Protein AF-A0A7J7R9I1-F1 (afdb_monomer)

Mean predicted aligned error: 12.38 Å

Solvent-accessible surface area (backbone atoms only — not comparable to full-atom values): 6761 Å² total; per-residue (Å²): 138,64,69,67,52,52,41,46,74,76,48,73,42,90,84,49,84,60,88,91,64,67,78,83,66,67,91,57,71,94,40,92,81,75,76,79,85,73,67,74,36,52,74,64,37,46,57,77,61,65,56,56,79,91,58,73,46,68,84,32,67,34,34,74,62,48,50,54,50,61,70,42,44,84,75,38,60,73,69,55,36,51,34,48,76,68,63,68,55,72,72,78,74,93,76,89,89,88,86,88,129

Sequence (101 aa):
MGEHLARHYLGDSSGEPDPLRMPTFPPDYGFPGRKEREMVATQQQMNDAQLVLQQRDYCSLPYPAAQMQAQQLPQLPGLQARAARLGLLRAPRLREANEGV

InterPro domains:
  IPR008698 NADH dehydrogenase [ubiquinone] 1 beta subcomplex subunit 7, NDUB7 [PTHR20900] (1-59)

Secondary structure (DSSP, 8-state):
--HHHHHHHHS-GGGSPPTTS---S-TTTT-TTPPPPP--S-HHHHHHTT--GGG-STTPPPHHHHHHHHHHTTTS-HHHHHHHHTT-S-------SS---

Nearest PDB structures (foldseek):
  6zka-assembly1_s  TM=8.119E-01  e=1.004E-06  Ovis aries
  8q48-assembly1_o  TM=8.078E-01  e=7.226E-07  Bos taurus
  7zdh-assembly1_s  TM=7.978E-01  e=1.306E-06  Ovis aries
  8q45-assembly1_o  TM=7.552E-01  e=1.004E-06  Bos taurus
  7r4g-assembly1_o  TM=7.204E-01  e=1.145E-06  Bos taurus

Organism: Myotis myotis (NCBI:txid51298)

Radius of gyration: 20.57 Å; Cα contacts (8 Å, |Δi|>4): 49; chains: 1; bounding box: 51×31×53 Å

pLDDT: mean 75.28, std 17.43, range [36.88, 93.69]

Structure (mmCIF, N/CA/C/O backbone):
data_AF-A0A7J7R9I1-F1
#
_entry.id   AF-A0A7J7R9I1-F1
#
loop_
_atom_site.group_PDB
_atom_site.id
_atom_site.type_symbol
_atom_site.label_atom_id
_atom_site.label_alt_id
_atom_site.label_comp_id
_atom_site.label_asym_id
_atom_site.label_entity_id
_atom_site.label_seq_id
_atom_site.pdbx_PDB_ins_code
_atom_site.Cartn_x
_atom_site.Cartn_y
_atom_site.Cartn_z
_atom_site.occupancy
_atom_site.B_iso_or_equiv
_atom_site.auth_seq_id
_atom_site.auth_comp_id
_atom_site.auth_asym_id
_atom_site.auth_atom_id
_atom_site.pdbx_PDB_model_num
ATOM 1 N N . MET A 1 1 ? 19.599 -5.650 -1.658 1.00 62.34 1 MET A N 1
ATOM 2 C CA . MET A 1 1 ? 18.356 -5.007 -2.139 1.00 62.34 1 MET A CA 1
ATOM 3 C C . MET A 1 1 ? 18.753 -4.011 -3.220 1.00 62.34 1 MET A C 1
ATOM 5 O O . MET A 1 1 ? 19.682 -3.264 -2.958 1.00 62.34 1 MET A O 1
ATOM 9 N N . GLY A 1 2 ? 18.156 -4.037 -4.417 1.00 87.56 2 GLY A N 1
ATOM 10 C CA . GLY A 1 2 ? 18.476 -3.075 -5.492 1.00 87.56 2 GLY A CA 1
ATOM 11 C C . GLY A 1 2 ? 19.030 -3.660 -6.796 1.00 87.56 2 GLY A C 1
ATOM 12 O O . GLY A 1 2 ? 19.085 -2.944 -7.783 1.00 87.56 2 GLY A O 1
ATOM 13 N N . GLU A 1 3 ? 19.353 -4.952 -6.858 1.00 89.56 3 GLU A N 1
ATOM 14 C CA . GLU A 1 3 ? 19.928 -5.595 -8.057 1.00 89.56 3 GLU A CA 1
ATOM 15 C C . GLU A 1 3 ? 19.025 -5.491 -9.309 1.00 89.56 3 GLU A C 1
ATOM 17 O O . GLU A 1 3 ? 19.533 -5.235 -10.396 1.00 89.56 3 GLU A O 1
ATOM 22 N N . HIS A 1 4 ? 17.696 -5.501 -9.147 1.00 89.44 4 HIS A N 1
ATOM 23 C CA . HIS A 1 4 ? 16.735 -5.209 -10.228 1.00 89.44 4 HIS A CA 1
ATOM 24 C C . HIS A 1 4 ? 16.948 -3.853 -10.931 1.00 89.44 4 HIS A C 1
ATOM 26 O O . HIS A 1 4 ? 16.601 -3.713 -12.096 1.00 89.4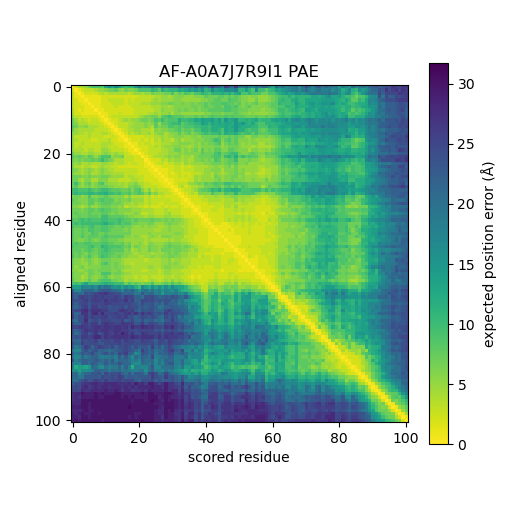4 4 HIS A O 1
ATOM 32 N N . LEU A 1 5 ? 17.562 -2.859 -10.269 1.00 90.56 5 LEU A N 1
ATOM 33 C CA . LEU A 1 5 ? 17.847 -1.563 -10.889 1.00 90.56 5 LEU A CA 1
ATOM 34 C C . LEU A 1 5 ? 18.958 -1.702 -11.928 1.00 90.56 5 LEU A C 1
ATOM 36 O O . LEU A 1 5 ? 18.873 -1.110 -12.996 1.00 90.56 5 LEU A O 1
ATOM 40 N N . ALA A 1 6 ? 19.985 -2.508 -11.642 1.00 90.06 6 ALA A N 1
ATOM 41 C CA . ALA A 1 6 ? 21.034 -2.787 -12.615 1.00 90.06 6 ALA A CA 1
ATOM 42 C C . ALA A 1 6 ? 20.456 -3.519 -13.835 1.00 90.06 6 ALA A C 1
ATOM 44 O O . ALA A 1 6 ? 20.793 -3.169 -14.959 1.00 90.06 6 ALA A O 1
ATOM 45 N N . ARG A 1 7 ? 19.525 -4.460 -13.633 1.00 87.94 7 ARG A N 1
ATOM 46 C CA . ARG A 1 7 ? 18.820 -5.133 -14.736 1.00 87.94 7 ARG A CA 1
ATOM 47 C C . ARG A 1 7 ? 17.946 -4.180 -15.551 1.00 87.94 7 ARG A C 1
ATOM 49 O O . ARG A 1 7 ? 18.048 -4.179 -16.769 1.00 87.94 7 ARG A O 1
ATOM 56 N N . HIS A 1 8 ? 17.171 -3.324 -14.890 1.00 88.88 8 HIS A N 1
ATOM 57 C CA . HIS A 1 8 ? 16.285 -2.368 -15.554 1.00 88.88 8 HIS A CA 1
ATOM 58 C C . HIS A 1 8 ? 17.041 -1.258 -16.309 1.00 88.88 8 HIS A C 1
ATOM 60 O O . HIS A 1 8 ? 16.602 -0.839 -17.375 1.00 88.88 8 HIS A O 1
ATOM 66 N N . TYR A 1 9 ? 18.156 -0.751 -15.765 1.00 89.44 9 TYR A N 1
ATOM 67 C CA . TYR A 1 9 ? 18.883 0.386 -16.353 1.00 89.44 9 TYR A CA 1
ATOM 68 C C . TYR A 1 9 ? 20.084 0.000 -17.221 1.00 89.44 9 TYR A C 1
ATOM 70 O O . TYR A 1 9 ? 20.426 0.754 -18.127 1.00 89.44 9 TYR A O 1
ATOM 78 N N . LEU A 1 10 ? 20.756 -1.118 -16.928 1.00 91.56 10 LEU A N 1
ATOM 79 C CA . LEU A 1 10 ? 21.944 -1.576 -17.667 1.00 91.56 10 LEU A CA 1
ATOM 80 C C . LEU A 1 10 ? 21.663 -2.810 -18.536 1.00 91.56 10 LEU A C 1
ATOM 82 O O . LEU A 1 10 ? 22.459 -3.111 -19.424 1.00 91.56 10 LEU A O 1
ATOM 86 N N . GLY A 1 11 ? 20.578 -3.537 -18.262 1.00 86.56 11 GLY A N 1
ATOM 87 C CA . GLY A 1 11 ? 20.127 -4.689 -19.039 1.00 86.56 11 GLY A CA 1
ATOM 88 C C . GLY A 1 11 ? 18.980 -4.351 -19.994 1.00 86.56 11 GLY A C 1
ATOM 89 O O . GLY A 1 11 ? 18.728 -3.191 -20.315 1.00 86.56 11 GLY A O 1
ATOM 90 N N . ASP A 1 12 ? 18.289 -5.390 -20.460 1.00 85.75 12 ASP A N 1
ATOM 91 C CA . ASP A 1 12 ? 17.071 -5.257 -21.262 1.00 85.75 12 ASP A CA 1
ATOM 92 C C . ASP A 1 12 ? 15.863 -4.996 -20.347 1.00 85.75 12 ASP A C 1
ATOM 94 O O . ASP A 1 12 ? 15.496 -5.838 -19.524 1.00 85.75 12 ASP A O 1
ATOM 98 N N . SER A 1 13 ? 15.243 -3.823 -20.492 1.00 83.88 13 SER A N 1
ATOM 99 C CA . SER A 1 13 ? 14.103 -3.392 -19.680 1.00 83.88 13 SER A CA 1
ATOM 100 C C . SER A 1 13 ? 12.768 -4.004 -20.109 1.00 83.88 13 SER A C 1
ATOM 102 O O . SER A 1 13 ? 11.789 -3.867 -19.383 1.00 83.88 13 SER A O 1
ATOM 104 N N . SER A 1 14 ? 12.700 -4.708 -21.247 1.00 85.31 14 SER A N 1
ATOM 105 C CA . SER A 1 14 ? 11.448 -5.300 -21.746 1.00 85.31 14 SER A CA 1
ATOM 106 C C . SER A 1 14 ? 10.865 -6.376 -20.820 1.00 85.31 14 SER A C 1
ATOM 108 O O . SER A 1 14 ? 9.648 -6.563 -20.778 1.00 85.31 14 SER A O 1
ATOM 110 N N . GLY A 1 15 ? 11.723 -7.067 -20.063 1.00 84.25 15 GLY A N 1
ATOM 111 C CA . GLY A 1 15 ? 11.332 -8.072 -19.074 1.00 84.25 15 GLY A CA 1
ATOM 112 C C . GLY A 1 15 ? 11.099 -7.526 -17.661 1.00 84.25 15 GLY A C 1
ATOM 113 O O . GLY A 1 15 ? 10.599 -8.260 -16.810 1.00 84.25 15 GLY A O 1
ATOM 114 N N . GLU A 1 16 ? 11.453 -6.266 -17.392 1.00 89.44 16 GLU A N 1
ATOM 115 C CA . GLU A 1 16 ? 11.313 -5.648 -16.071 1.00 89.44 16 GLU A CA 1
ATOM 116 C C . GLU 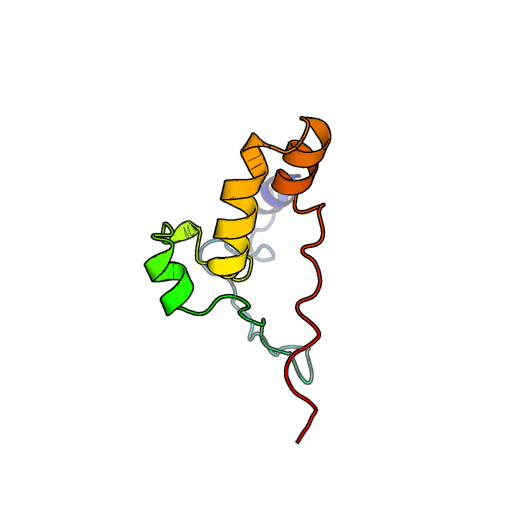A 1 16 ? 10.009 -4.828 -15.994 1.00 89.44 16 GLU A C 1
ATOM 118 O O . GLU A 1 16 ? 9.698 -4.059 -16.906 1.00 89.44 16 GLU A O 1
ATOM 123 N N . PRO A 1 17 ? 9.209 -4.962 -14.923 1.00 90.94 17 PRO A N 1
ATOM 124 C CA . PRO A 1 17 ? 7.949 -4.235 -14.801 1.00 90.94 17 PRO A CA 1
ATOM 125 C C . PRO A 1 17 ? 8.166 -2.752 -14.452 1.00 90.94 17 PRO A C 1
ATOM 127 O O . PRO A 1 17 ? 8.941 -2.425 -13.555 1.00 90.94 17 PRO A O 1
ATOM 130 N N . ASP A 1 18 ? 7.415 -1.857 -15.104 1.00 89.31 18 ASP A N 1
ATOM 131 C CA . ASP A 1 18 ? 7.413 -0.416 -14.806 1.00 89.31 18 ASP A CA 1
ATOM 132 C C . ASP A 1 18 ? 6.718 -0.129 -13.460 1.00 89.31 18 ASP A C 1
ATOM 134 O O . ASP A 1 18 ? 5.504 -0.341 -13.365 1.00 89.31 18 ASP A O 1
ATOM 138 N N . PRO A 1 19 ? 7.417 0.424 -12.445 1.00 88.69 19 PRO A N 1
ATOM 139 C CA . PRO A 1 19 ? 6.861 0.674 -11.117 1.00 88.69 19 PRO A CA 1
ATOM 140 C C . PRO A 1 19 ? 5.610 1.559 -11.083 1.00 88.69 19 PRO A C 1
ATOM 142 O O . PRO A 1 19 ? 4.803 1.437 -10.161 1.00 88.69 19 PRO A O 1
ATOM 145 N N . LEU A 1 20 ? 5.441 2.459 -12.057 1.00 91.31 20 LEU A N 1
ATOM 146 C CA . LEU A 1 20 ? 4.304 3.385 -12.105 1.00 91.31 20 LEU A CA 1
ATOM 147 C C . LEU A 1 20 ? 3.061 2.768 -12.755 1.00 91.31 20 LEU A C 1
ATOM 149 O O . LEU A 1 20 ? 1.966 3.316 -12.631 1.00 91.31 20 LEU A O 1
ATOM 153 N N . ARG A 1 21 ? 3.217 1.639 -13.455 1.00 87.69 21 ARG A N 1
ATOM 154 C CA . ARG A 1 21 ? 2.171 1.017 -14.280 1.00 87.69 21 ARG A CA 1
ATOM 155 C C . ARG A 1 21 ? 1.948 -0.450 -13.920 1.00 87.69 21 ARG A C 1
ATOM 157 O O . ARG A 1 21 ? 1.707 -1.278 -14.791 1.00 87.69 21 ARG A O 1
ATOM 164 N N . MET A 1 22 ? 1.997 -0.766 -12.628 1.00 87.0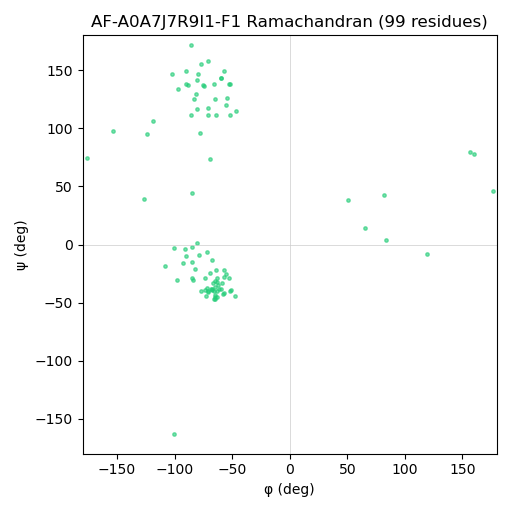0 22 MET A N 1
ATOM 165 C CA . MET A 1 22 ? 1.666 -2.095 -12.105 1.00 87.00 22 MET A CA 1
ATOM 166 C C . MET A 1 22 ? 0.266 -2.111 -11.479 1.00 87.00 22 MET A C 1
ATOM 168 O O . MET A 1 22 ? -0.110 -1.135 -10.828 1.00 87.00 22 MET A O 1
ATOM 172 N N . PRO A 1 23 ? -0.480 -3.228 -11.565 1.00 90.94 23 PRO A N 1
ATOM 173 C CA . PRO A 1 23 ? -0.181 -4.478 -12.279 1.00 90.94 23 PRO A CA 1
ATOM 174 C C . PRO A 1 23 ? -0.693 -4.490 -13.738 1.00 90.94 23 PRO A C 1
ATOM 176 O O . PRO A 1 23 ? -1.822 -4.087 -14.000 1.00 90.94 23 PRO A O 1
ATOM 179 N N . THR A 1 24 ? 0.105 -5.013 -14.680 1.00 91.19 24 THR A N 1
ATOM 180 C CA . THR A 1 24 ? -0.288 -5.159 -16.105 1.00 91.19 24 THR A CA 1
ATOM 181 C C . THR A 1 24 ? -1.098 -6.429 -16.379 1.00 91.19 24 THR A C 1
ATOM 183 O O . THR A 1 24 ? -1.939 -6.457 -17.275 1.00 91.19 24 THR A O 1
ATOM 186 N N . PHE A 1 25 ? -0.847 -7.495 -15.617 1.00 92.69 25 PHE A N 1
ATOM 187 C CA . PHE A 1 25 ? -1.564 -8.763 -15.745 1.00 92.69 25 PHE A CA 1
ATOM 188 C C . PHE A 1 25 ? -2.802 -8.797 -14.835 1.00 92.69 25 PHE A C 1
ATOM 190 O O . PHE A 1 25 ? -2.772 -8.201 -13.753 1.00 92.69 25 PHE A O 1
ATOM 197 N N . PRO A 1 26 ? -3.874 -9.517 -15.223 1.00 92.31 26 PRO A N 1
ATOM 198 C CA . PRO A 1 26 ? -5.052 -9.676 -14.380 1.00 92.31 26 PRO A CA 1
ATOM 199 C C . PRO A 1 26 ? -4.711 -10.339 -13.036 1.00 92.31 26 PRO A C 1
ATOM 201 O O . PRO A 1 26 ? -3.904 -11.272 -13.005 1.00 92.31 26 PRO A O 1
ATOM 204 N N . PRO A 1 27 ? -5.355 -9.930 -11.930 1.00 92.38 27 PRO A N 1
ATOM 205 C CA . PRO A 1 27 ? -5.075 -10.475 -10.601 1.00 92.38 27 PRO A CA 1
ATOM 206 C C . PRO A 1 27 ? -5.413 -11.967 -10.454 1.00 92.38 27 PRO A C 1
ATOM 208 O O . PRO A 1 27 ? -4.861 -12.624 -9.574 1.00 92.38 27 PRO A O 1
ATOM 211 N N . ASP A 1 28 ? -6.292 -12.497 -11.306 1.00 93.25 28 ASP A N 1
ATOM 212 C CA . ASP A 1 28 ? -6.734 -13.897 -11.270 1.00 93.25 28 ASP A CA 1
ATOM 213 C C . ASP A 1 28 ? -5.877 -14.820 -12.153 1.00 93.25 28 ASP A C 1
ATOM 215 O O . ASP A 1 28 ? -6.069 -16.038 -12.168 1.00 93.25 28 ASP A O 1
ATOM 219 N N . TYR A 1 29 ? -4.911 -14.265 -12.896 1.00 93.69 29 TYR A N 1
ATOM 220 C CA . TYR A 1 29 ? -4.063 -15.040 -13.797 1.00 93.69 29 TYR A CA 1
ATOM 221 C C . TYR A 1 29 ? -3.206 -16.043 -13.010 1.00 93.69 29 TYR A C 1
ATOM 223 O O . TYR A 1 29 ? -2.305 -15.664 -12.264 1.00 93.69 29 TYR A O 1
ATOM 231 N N . GLY A 1 30 ? -3.500 -17.336 -13.172 1.00 92.81 30 GLY A N 1
ATOM 232 C CA . GLY A 1 30 ? -2.822 -18.426 -12.462 1.00 92.81 30 GLY A CA 1
ATOM 233 C C . GLY A 1 30 ? -3.358 -18.725 -11.055 1.00 92.81 30 GLY A C 1
ATOM 234 O O . GLY A 1 30 ? -2.811 -19.603 -10.390 1.00 92.81 30 GLY A O 1
ATOM 235 N N . PHE A 1 31 ? -4.428 -18.056 -10.604 1.00 93.12 31 PHE A N 1
ATOM 236 C CA . PHE A 1 31 ? -4.985 -18.232 -9.258 1.00 93.12 31 PHE A CA 1
ATOM 237 C C . PHE A 1 31 ? -6.473 -18.619 -9.284 1.00 93.12 31 PHE A C 1
ATOM 239 O O . PHE A 1 31 ? -7.340 -17.744 -9.309 1.00 93.12 31 PHE A O 1
ATOM 246 N N . PRO A 1 32 ? -6.813 -19.920 -9.210 1.00 90.31 32 PRO A N 1
ATOM 247 C CA . PRO A 1 32 ? -8.197 -20.335 -9.020 1.00 90.31 32 PRO A CA 1
ATOM 248 C C . PRO A 1 32 ? -8.654 -19.997 -7.589 1.00 90.31 32 PRO A C 1
ATOM 250 O O . PRO A 1 32 ? -8.182 -20.589 -6.621 1.00 90.31 32 PRO A O 1
ATOM 253 N N . GLY A 1 33 ? -9.578 -19.041 -7.449 1.00 87.31 33 GLY A N 1
ATOM 254 C CA . GLY A 1 33 ? -10.188 -18.685 -6.159 1.00 87.31 33 GLY A CA 1
ATOM 255 C C . GLY A 1 33 ? -9.355 -17.740 -5.285 1.00 87.31 33 GLY A C 1
ATOM 256 O O . GLY A 1 33 ? -9.261 -17.941 -4.071 1.00 87.31 33 GLY A O 1
ATOM 257 N N . ARG A 1 34 ? -8.744 -16.707 -5.881 1.00 92.25 34 ARG A N 1
ATOM 258 C CA . ARG A 1 34 ? -8.044 -15.644 -5.142 1.00 92.25 34 ARG A CA 1
ATOM 259 C C . ARG A 1 34 ? -8.984 -14.988 -4.120 1.00 92.25 34 ARG A C 1
ATOM 261 O O . ARG A 1 34 ? -10.006 -14.419 -4.482 1.00 92.25 34 ARG A O 1
ATOM 268 N N . LYS A 1 35 ? -8.618 -15.051 -2.836 1.00 93.31 35 LYS A N 1
ATOM 269 C CA . LYS A 1 35 ? -9.349 -14.375 -1.754 1.00 93.31 35 LYS A CA 1
ATOM 270 C C . LYS A 1 35 ? -8.964 -12.901 -1.686 1.00 93.31 35 LYS A C 1
ATOM 272 O O . LYS A 1 35 ? -7.790 -12.554 -1.837 1.00 93.31 35 LYS A O 1
ATOM 277 N N . GLU A 1 36 ? -9.944 -12.051 -1.418 1.00 92.38 36 GLU A N 1
ATOM 278 C CA . GLU A 1 36 ? -9.710 -10.634 -1.157 1.00 92.38 36 GLU A CA 1
ATOM 279 C C . GLU A 1 36 ? -9.036 -10.420 0.205 1.00 92.38 36 GLU A C 1
ATOM 281 O O . GLU A 1 36 ? -9.078 -11.279 1.090 1.00 92.38 36 GLU A O 1
ATOM 286 N N . ARG A 1 37 ? -8.365 -9.273 0.361 1.00 91.25 37 ARG A N 1
ATOM 287 C CA . ARG A 1 37 ? -7.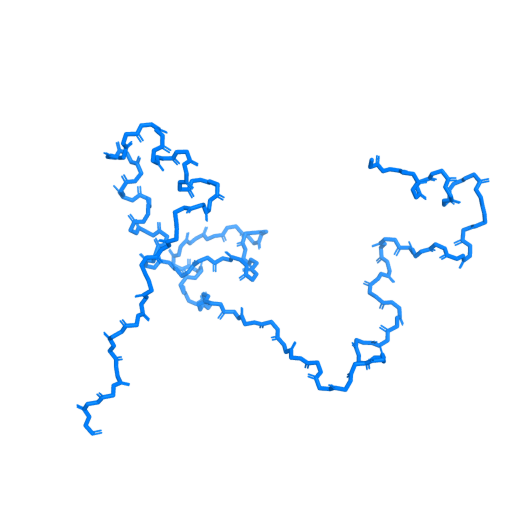762 -8.887 1.641 1.00 91.25 37 ARG A CA 1
ATOM 288 C C . ARG A 1 37 ? -8.859 -8.441 2.602 1.00 91.25 37 ARG A C 1
ATOM 290 O O . ARG A 1 37 ? -9.739 -7.676 2.225 1.00 91.25 37 ARG A O 1
ATOM 297 N N . GLU A 1 38 ? -8.765 -8.880 3.848 1.00 91.12 38 GLU A N 1
ATOM 298 C CA . GLU A 1 38 ? -9.717 -8.512 4.893 1.00 91.12 38 GLU A CA 1
ATOM 299 C C . GLU A 1 38 ? -9.350 -7.151 5.500 1.00 91.12 38 GLU A C 1
ATOM 301 O O . GLU A 1 38 ? -8.226 -6.951 5.966 1.00 91.12 38 GLU A O 1
ATOM 306 N N . MET A 1 39 ? -10.299 -6.211 5.494 1.00 89.12 39 MET A N 1
ATOM 307 C CA . MET A 1 39 ? -10.175 -4.947 6.222 1.00 89.12 39 MET A CA 1
ATOM 308 C C . MET A 1 39 ? -10.641 -5.144 7.660 1.00 89.12 39 MET A C 1
ATOM 310 O O . MET A 1 39 ? -11.829 -5.334 7.909 1.00 89.12 39 MET A O 1
ATOM 314 N N . VAL A 1 40 ? -9.706 -5.069 8.608 1.00 87.75 40 VAL A N 1
ATOM 315 C CA . VAL A 1 40 ? -10.010 -5.269 10.034 1.00 87.75 40 VAL A CA 1
ATOM 316 C C . VAL A 1 40 ? -10.687 -4.034 10.643 1.00 87.75 40 VAL A C 1
ATOM 318 O O . VAL A 1 40 ? -11.606 -4.165 11.450 1.00 87.75 40 VAL A O 1
ATOM 321 N N . ALA A 1 41 ? -10.246 -2.827 10.273 1.00 85.81 41 ALA A N 1
ATOM 322 C CA . ALA A 1 41 ? -10.815 -1.572 10.758 1.00 85.81 41 ALA A CA 1
ATOM 323 C C . ALA A 1 41 ? -11.978 -1.091 9.881 1.00 85.81 41 ALA A C 1
ATOM 325 O O . ALA A 1 41 ? -11.895 -1.080 8.652 1.00 85.81 41 ALA A O 1
ATOM 326 N N . THR A 1 42 ? -13.050 -0.615 10.516 1.00 88.94 42 THR A N 1
ATOM 327 C CA . THR A 1 42 ? -14.156 0.032 9.793 1.00 88.94 42 THR A CA 1
ATOM 328 C C . THR A 1 42 ? -13.790 1.460 9.377 1.00 88.94 42 THR A C 1
ATOM 330 O O . THR A 1 42 ? -12.986 2.133 10.028 1.00 88.94 42 THR A O 1
ATOM 333 N N . GLN A 1 43 ? -14.435 1.970 8.324 1.00 87.62 43 GLN A N 1
ATOM 334 C CA . GLN A 1 43 ? -14.200 3.336 7.842 1.00 87.62 43 GLN A CA 1
ATOM 335 C C . GLN A 1 43 ? -14.501 4.403 8.905 1.00 87.62 43 GLN A C 1
ATOM 337 O O . GLN A 1 43 ? -13.766 5.386 9.010 1.00 87.62 43 GLN A O 1
ATOM 342 N N . GLN A 1 44 ? -15.553 4.197 9.706 1.00 87.56 44 GLN A N 1
ATOM 343 C CA . GLN A 1 44 ? -15.925 5.117 10.780 1.00 87.56 44 GLN A CA 1
ATOM 344 C C . GLN A 1 44 ? -14.851 5.159 11.869 1.00 87.56 44 GLN A C 1
ATOM 346 O O . GLN A 1 44 ? -14.387 6.238 12.219 1.00 87.56 44 GLN A O 1
ATOM 351 N N . GLN A 1 45 ? -14.366 3.995 12.312 1.00 84.19 45 GLN A N 1
ATOM 352 C CA . GLN A 1 45 ? -13.285 3.912 13.297 1.00 84.19 45 GLN A CA 1
ATOM 353 C C . GLN A 1 45 ? -12.024 4.655 12.826 1.00 84.19 45 GLN A C 1
ATOM 355 O O . GLN A 1 45 ? -11.417 5.381 13.604 1.00 84.19 45 GLN A O 1
ATOM 360 N N . MET A 1 46 ? -11.641 4.539 11.550 1.00 87.75 46 MET A N 1
ATOM 361 C CA . MET A 1 46 ? -10.489 5.277 11.007 1.00 87.75 46 MET A CA 1
ATOM 362 C C . MET A 1 46 ? -10.702 6.800 10.966 1.00 87.75 46 MET A C 1
ATOM 364 O O . MET A 1 46 ? -9.742 7.560 11.114 1.00 87.75 46 MET A O 1
ATOM 368 N N . ASN A 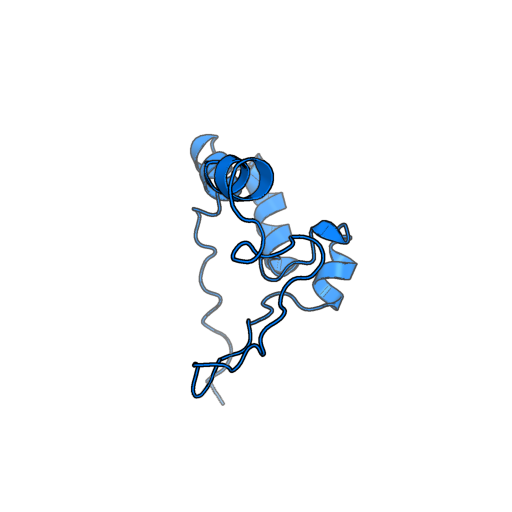1 47 ? -11.943 7.247 10.750 1.00 88.31 47 ASN A N 1
ATOM 369 C CA . ASN A 1 47 ? -12.298 8.666 10.766 1.00 88.31 47 ASN A CA 1
ATOM 370 C C . ASN A 1 47 ? -12.286 9.227 12.193 1.00 88.31 47 ASN A C 1
ATOM 372 O O . ASN A 1 47 ? -11.700 10.284 12.416 1.00 88.31 47 ASN A O 1
ATOM 376 N N . ASP A 1 48 ? -12.858 8.494 13.150 1.00 87.69 48 ASP A N 1
ATOM 377 C CA . ASP A 1 48 ? -12.864 8.860 14.572 1.00 87.69 48 ASP A CA 1
ATOM 378 C C . ASP A 1 48 ? -11.439 8.920 15.140 1.00 87.69 48 ASP A C 1
ATOM 380 O O . ASP A 1 48 ? -11.117 9.783 15.952 1.00 87.69 48 ASP A O 1
ATOM 384 N N . ALA A 1 49 ? -10.564 8.037 14.650 1.00 81.69 49 ALA A N 1
ATOM 385 C CA . ALA A 1 49 ? -9.138 8.013 14.953 1.00 81.69 49 ALA A CA 1
ATOM 386 C C . ALA A 1 49 ? -8.328 9.147 14.306 1.00 81.69 49 ALA A C 1
ATOM 388 O O . ALA A 1 49 ? -7.131 9.251 14.566 1.00 81.69 49 ALA A O 1
ATOM 389 N N . GLN A 1 50 ? -8.942 9.955 13.435 1.00 85.19 50 GLN A N 1
ATOM 390 C CA . GLN A 1 50 ? -8.284 11.026 12.683 1.00 85.19 50 GLN A CA 1
ATOM 391 C C . GLN A 1 50 ? -7.004 10.561 11.955 1.00 85.19 50 GLN A C 1
ATOM 393 O O . GLN A 1 50 ? -6.021 11.297 11.869 1.00 85.19 50 GLN A O 1
ATOM 398 N N . LEU A 1 51 ? -7.006 9.336 11.405 1.00 83.69 51 LEU A N 1
ATOM 399 C CA . LEU A 1 51 ? -5.836 8.798 10.704 1.00 83.69 51 LEU A CA 1
ATOM 400 C C . LEU A 1 51 ? -5.532 9.592 9.431 1.00 83.69 51 LEU A C 1
ATOM 402 O O . LEU A 1 51 ? -6.434 9.878 8.629 1.00 83.69 51 LEU A O 1
ATOM 406 N N . VAL A 1 52 ? -4.240 9.849 9.209 1.00 87.38 52 VAL A N 1
ATOM 407 C CA . VAL A 1 52 ? -3.714 10.375 7.942 1.00 87.38 52 VAL A CA 1
ATOM 408 C C . VAL A 1 52 ? -4.046 9.391 6.820 1.00 87.38 52 VAL A C 1
ATOM 410 O O . VAL A 1 52 ? -3.996 8.182 7.029 1.00 87.38 52 VAL A O 1
ATOM 413 N N . LEU A 1 53 ? -4.361 9.889 5.620 1.00 88.12 53 LEU A N 1
ATOM 414 C CA . LEU A 1 53 ? -4.771 9.055 4.479 1.00 88.12 53 LEU A CA 1
ATOM 415 C C . LEU A 1 53 ? -3.796 7.905 4.186 1.00 88.12 53 LEU A C 1
ATOM 417 O O . LEU A 1 53 ? -4.236 6.788 3.950 1.00 88.12 53 LEU A O 1
ATOM 421 N N . GLN A 1 54 ? -2.489 8.158 4.284 1.00 87.88 54 GLN A N 1
ATOM 422 C CA . GLN A 1 54 ? -1.440 7.153 4.068 1.00 87.88 54 GLN A CA 1
ATOM 423 C C . GLN A 1 54 ? -1.397 6.042 5.130 1.00 87.88 54 GLN A C 1
ATOM 425 O O . GLN A 1 54 ? -0.700 5.062 4.936 1.00 87.88 54 GLN A O 1
ATOM 430 N N . GLN A 1 55 ? -2.081 6.201 6.266 1.00 84.94 55 GLN A N 1
ATOM 431 C CA . GLN A 1 55 ? -2.118 5.209 7.349 1.00 84.94 55 GLN A CA 1
ATOM 432 C C . GLN A 1 55 ? -3.403 4.370 7.331 1.00 84.94 55 GLN A C 1
ATOM 434 O O . GLN A 1 55 ? -3.559 3.464 8.148 1.00 84.94 55 GLN A O 1
ATOM 439 N N . ARG A 1 56 ? -4.333 4.653 6.410 1.00 89.00 56 ARG A N 1
ATOM 440 C CA . ARG A 1 56 ? -5.615 3.943 6.252 1.00 89.00 56 ARG A CA 1
ATOM 441 C C . ARG A 1 56 ? -5.459 2.682 5.394 1.00 89.00 56 ARG A C 1
ATOM 443 O O . ARG A 1 56 ? -6.261 2.418 4.503 1.00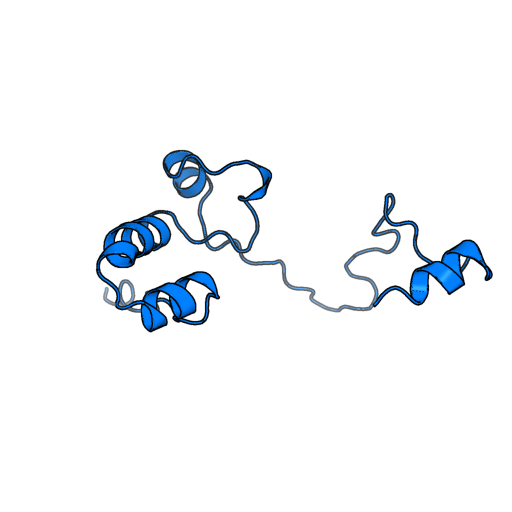 89.00 56 ARG A O 1
ATOM 450 N N . ASP A 1 57 ? -4.400 1.926 5.658 1.00 90.75 57 ASP A N 1
ATOM 451 C CA . ASP A 1 57 ? -4.070 0.697 4.940 1.00 90.75 57 ASP A CA 1
ATOM 452 C C . ASP A 1 57 ? -4.799 -0.517 5.536 1.00 90.75 57 ASP A C 1
ATOM 454 O O . ASP A 1 57 ? -5.358 -0.462 6.632 1.00 90.75 57 ASP A O 1
ATOM 458 N N . TYR A 1 58 ? -4.714 -1.667 4.861 1.00 89.38 58 TYR A N 1
ATOM 459 C CA . TYR A 1 58 ? -5.222 -2.957 5.363 1.00 89.38 58 TYR A CA 1
ATOM 460 C C . TYR A 1 58 ? -4.621 -3.375 6.714 1.00 89.38 58 TYR A C 1
ATOM 462 O O . TYR A 1 58 ? -5.212 -4.172 7.435 1.00 89.38 58 TYR A O 1
ATOM 470 N N . CYS A 1 59 ? -3.453 -2.835 7.067 1.00 85.31 59 CYS A N 1
ATOM 471 C CA . CYS A 1 59 ? -2.812 -3.071 8.359 1.00 85.31 59 CYS A CA 1
ATOM 4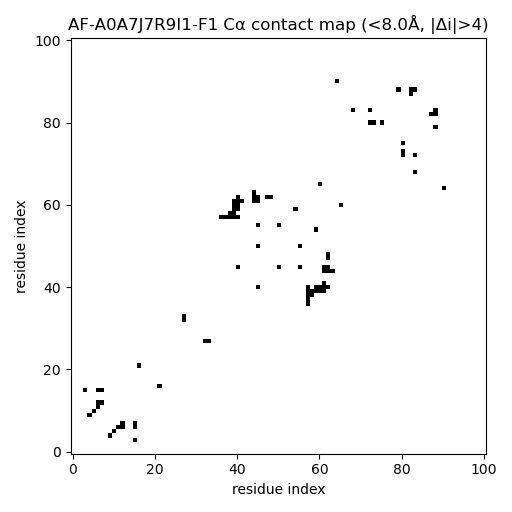72 C C . CYS A 1 59 ? -3.318 -2.137 9.469 1.00 85.31 59 CYS A C 1
ATOM 474 O O . CYS A 1 59 ? -2.844 -2.238 10.602 1.00 85.31 59 CYS A O 1
ATOM 476 N N . SER A 1 60 ? -4.229 -1.207 9.167 1.00 83.50 60 SER A N 1
ATOM 477 C CA . SER A 1 60 ? -4.798 -0.325 10.181 1.00 83.50 60 SER A CA 1
ATOM 478 C C . SER A 1 60 ? -5.606 -1.144 11.185 1.00 83.50 60 SER A C 1
ATOM 480 O O . SER A 1 60 ? -6.487 -1.935 10.841 1.00 83.50 60 SER A O 1
ATOM 482 N N . LEU A 1 61 ? -5.262 -0.978 12.458 1.00 73.69 61 LEU A N 1
ATOM 483 C CA . LEU A 1 61 ? -5.992 -1.610 13.543 1.00 73.69 61 LEU A CA 1
ATOM 484 C C . LEU A 1 61 ? -7.267 -0.806 13.838 1.00 73.69 61 LEU A C 1
ATOM 486 O O . LEU A 1 61 ? -7.254 0.424 13.732 1.00 73.69 61 LEU A O 1
ATOM 490 N N . PRO A 1 62 ? -8.359 -1.470 14.254 1.00 71.00 62 PRO A N 1
ATOM 491 C CA . PRO A 1 62 ? -9.569 -0.795 14.699 1.00 71.00 62 PRO A CA 1
ATOM 492 C C . PRO A 1 62 ? -9.265 0.236 15.785 1.00 71.00 62 PRO A C 1
ATOM 494 O O . PRO A 1 62 ? -8.520 -0.036 16.728 1.00 71.00 62 PRO A O 1
ATOM 497 N N . TYR A 1 63 ? -9.904 1.399 15.692 1.00 59.88 63 TYR A N 1
ATOM 498 C CA . TYR A 1 63 ? -9.764 2.495 16.649 1.00 59.88 63 TYR A CA 1
ATOM 499 C C . TYR A 1 63 ? -9.861 2.097 18.130 1.00 59.88 63 TYR A C 1
ATOM 501 O O . TYR A 1 63 ? -8.982 2.522 18.878 1.00 59.88 63 TYR A O 1
ATOM 509 N N . PRO A 1 64 ? -10.808 1.249 18.591 1.00 59.62 64 PRO A N 1
ATOM 510 C CA . PRO A 1 64 ? -10.818 0.867 20.005 1.00 59.62 64 PRO A CA 1
ATOM 511 C C . PRO A 1 64 ? -9.555 0.088 20.419 1.00 59.62 64 PRO A C 1
ATOM 513 O O . PRO A 1 64 ? -9.067 0.263 21.532 1.00 59.62 64 PRO A O 1
ATOM 516 N N . ALA A 1 65 ? -8.957 -0.707 19.522 1.00 59.50 65 ALA A N 1
ATOM 517 C CA . ALA A 1 65 ? -7.689 -1.391 19.783 1.00 59.50 65 ALA A CA 1
ATOM 518 C C . ALA A 1 65 ? -6.494 -0.418 19.759 1.00 59.50 65 ALA A C 1
ATOM 520 O O . ALA A 1 65 ? -5.610 -0.506 20.611 1.00 59.50 65 ALA A O 1
ATOM 521 N N . ALA A 1 66 ? -6.495 0.553 18.839 1.00 58.03 66 ALA A N 1
ATOM 522 C CA . ALA A 1 66 ? -5.471 1.595 18.764 1.00 58.03 66 ALA A CA 1
ATOM 523 C C . ALA A 1 66 ? -5.492 2.537 19.987 1.00 58.03 66 ALA A C 1
ATOM 525 O O . ALA A 1 66 ? -4.433 2.880 20.515 1.00 58.03 66 ALA A O 1
ATOM 526 N N . GLN A 1 67 ? -6.679 2.910 20.484 1.00 60.00 67 GLN A N 1
ATOM 527 C CA . GLN A 1 67 ? -6.850 3.723 21.695 1.00 60.00 67 GLN A CA 1
ATOM 528 C C . GLN A 1 67 ? -6.361 3.000 22.951 1.00 60.00 67 GLN A C 1
ATOM 530 O O . GLN A 1 67 ? -5.611 3.583 23.735 1.00 60.00 67 GLN A O 1
ATOM 535 N N . MET A 1 68 ? -6.744 1.729 23.128 1.00 57.22 68 MET A N 1
ATOM 536 C CA . MET A 1 68 ? -6.276 0.909 24.251 1.00 57.22 68 MET A CA 1
ATOM 537 C C . MET A 1 68 ? -4.746 0.805 24.247 1.00 57.22 68 MET A C 1
ATOM 539 O O . MET A 1 68 ? -4.106 1.001 25.279 1.00 57.22 68 MET A O 1
ATOM 543 N N . GLN A 1 69 ? -4.142 0.604 23.073 1.00 60.62 69 GLN A N 1
ATOM 544 C CA . GLN A 1 69 ? -2.690 0.528 22.934 1.00 60.62 69 GLN A CA 1
ATOM 545 C C . GLN A 1 69 ? -2.000 1.875 23.214 1.00 60.62 69 GLN A C 1
ATOM 547 O O . GLN A 1 69 ? -0.966 1.903 23.883 1.00 60.62 69 GLN A O 1
ATOM 552 N N . ALA A 1 70 ? -2.580 2.998 22.776 1.00 59.06 70 ALA A N 1
ATOM 553 C CA . ALA A 1 70 ? -2.056 4.344 23.027 1.00 59.06 70 ALA A CA 1
ATOM 554 C C . ALA A 1 70 ? -2.127 4.760 24.507 1.00 59.06 70 ALA A C 1
ATOM 556 O O . ALA A 1 70 ? -1.190 5.379 25.005 1.00 59.06 70 ALA A O 1
ATOM 557 N N . GLN A 1 71 ? -3.192 4.392 25.227 1.00 62.81 71 GLN A N 1
ATOM 558 C CA . GLN A 1 71 ? -3.331 4.680 26.662 1.00 62.81 71 GLN A CA 1
ATOM 559 C C . GLN A 1 71 ? -2.426 3.802 27.539 1.00 62.81 71 GLN A C 1
ATOM 561 O O . GLN A 1 71 ? -2.002 4.225 28.617 1.00 62.81 71 GLN A O 1
ATOM 566 N N . GLN A 1 72 ? -2.112 2.589 27.077 1.00 60.81 72 GLN A N 1
ATOM 567 C CA . GLN A 1 72 ? -1.240 1.649 27.784 1.00 60.81 72 GLN A CA 1
ATOM 568 C C . GLN A 1 72 ? 0.253 1.897 27.511 1.00 60.81 72 GLN A C 1
ATOM 570 O O . GLN A 1 72 ? 1.076 1.660 28.390 1.00 60.81 72 GLN A O 1
ATOM 575 N N . LEU A 1 73 ? 0.624 2.430 26.341 1.00 57.25 73 LEU A N 1
ATOM 576 C CA . LEU A 1 73 ? 2.014 2.706 25.934 1.00 57.25 73 LEU A CA 1
ATOM 577 C C . LEU A 1 73 ? 2.881 3.506 26.937 1.00 57.25 73 LEU A C 1
ATOM 579 O O . LEU A 1 73 ? 4.052 3.149 27.070 1.00 57.25 73 LEU A O 1
ATOM 583 N N . PRO A 1 74 ? 2.377 4.535 27.650 1.00 62.78 74 PRO A N 1
ATOM 584 C CA . PRO A 1 74 ? 3.147 5.258 28.669 1.00 62.78 74 PRO A CA 1
ATOM 585 C C . PRO A 1 74 ? 3.426 4.418 29.921 1.00 62.78 74 PRO A C 1
ATOM 587 O O . PRO A 1 74 ? 4.389 4.680 30.635 1.00 62.78 74 PRO A O 1
ATOM 590 N N . GLN A 1 75 ? 2.582 3.416 30.176 1.00 65.69 75 GLN A N 1
ATOM 591 C CA . GLN A 1 75 ? 2.602 2.591 31.386 1.00 65.69 75 GLN A CA 1
ATOM 592 C C . GLN A 1 75 ? 3.448 1.321 31.202 1.00 65.69 75 GLN A C 1
ATOM 594 O O . GLN A 1 75 ? 3.784 0.641 32.171 1.00 65.69 75 GLN A O 1
ATOM 599 N N . LEU A 1 76 ? 3.770 0.967 29.953 1.00 57.69 76 LEU A N 1
ATOM 600 C CA . LEU A 1 76 ? 4.508 -0.246 29.630 1.00 57.69 76 LEU A CA 1
ATOM 601 C C . LEU A 1 76 ? 6.019 -0.027 29.832 1.00 57.69 76 LEU A C 1
ATOM 603 O O . LEU A 1 76 ? 6.584 0.912 29.264 1.00 57.69 76 LEU A O 1
ATOM 607 N N . PRO A 1 77 ? 6.720 -0.911 30.569 1.00 65.81 77 PRO A N 1
ATOM 608 C CA . PRO A 1 77 ? 8.172 -0.843 30.693 1.00 65.81 77 PRO A CA 1
ATOM 609 C C . PRO A 1 77 ? 8.835 -0.911 29.307 1.00 65.81 77 PRO A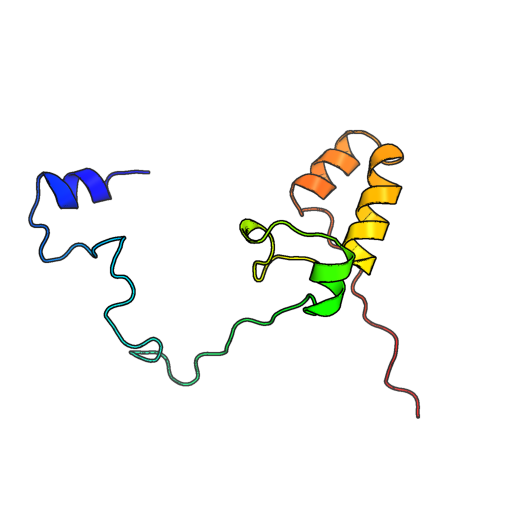 C 1
ATOM 611 O O . PRO A 1 77 ? 8.325 -1.552 28.387 1.00 65.81 77 PRO A O 1
ATOM 614 N N . GLY A 1 78 ? 9.992 -0.261 29.143 1.00 67.06 78 GLY A N 1
ATOM 615 C CA . GLY A 1 78 ? 10.554 0.091 27.827 1.00 67.06 78 GLY A CA 1
ATOM 616 C C . GLY A 1 78 ? 10.702 -1.047 26.803 1.00 67.06 78 GLY A C 1
ATOM 617 O O . GLY A 1 78 ? 10.595 -0.799 25.602 1.00 67.06 78 GLY A O 1
ATOM 618 N N . LEU A 1 79 ? 10.893 -2.298 27.237 1.00 63.94 79 LEU A N 1
ATOM 619 C CA . LEU A 1 79 ? 10.917 -3.464 26.340 1.00 63.94 79 LEU A CA 1
ATOM 620 C C . LEU A 1 79 ? 9.525 -3.821 25.791 1.00 63.94 79 LEU A C 1
ATOM 622 O O . LEU A 1 79 ? 9.402 -4.162 24.616 1.00 63.94 79 LEU A O 1
ATOM 626 N N . GLN A 1 80 ? 8.475 -3.684 26.601 1.00 64.12 80 GLN A N 1
ATOM 627 C CA . GLN A 1 80 ? 7.091 -3.947 26.197 1.00 64.12 80 GLN A CA 1
ATOM 628 C C . GLN A 1 80 ? 6.581 -2.864 25.236 1.00 64.12 80 GLN A C 1
ATOM 630 O O . GLN A 1 80 ? 6.000 -3.187 24.203 1.00 64.12 80 GLN A O 1
ATOM 635 N N . ALA A 1 81 ? 6.897 -1.588 25.485 1.00 63.94 81 ALA A N 1
ATOM 636 C CA . ALA A 1 81 ? 6.575 -0.504 24.553 1.00 63.94 81 ALA A CA 1
ATOM 637 C C . ALA A 1 81 ? 7.262 -0.684 23.179 1.00 63.94 81 ALA A C 1
ATOM 639 O O . ALA A 1 81 ? 6.651 -0.443 22.135 1.00 63.94 81 ALA A O 1
ATOM 640 N N . ARG A 1 82 ? 8.519 -1.161 23.158 1.00 63.53 82 ARG A N 1
ATOM 641 C CA . ARG A 1 82 ? 9.243 -1.508 21.918 1.00 63.53 82 ARG A CA 1
ATOM 642 C C . ARG A 1 82 ? 8.593 -2.683 21.182 1.00 63.53 82 ARG A C 1
ATOM 644 O O . ARG A 1 82 ? 8.420 -2.604 19.970 1.00 63.53 82 ARG A O 1
ATOM 651 N N . ALA A 1 83 ? 8.185 -3.730 21.897 1.00 63.41 83 ALA A N 1
ATOM 652 C CA . ALA A 1 83 ? 7.492 -4.876 21.308 1.00 63.41 83 ALA A CA 1
ATOM 653 C C . ALA A 1 83 ? 6.112 -4.497 20.728 1.00 63.41 83 ALA A C 1
ATOM 655 O O . ALA A 1 83 ? 5.749 -4.982 19.657 1.00 63.41 83 ALA A O 1
ATOM 656 N N . ALA A 1 84 ? 5.378 -3.582 21.375 1.00 63.84 84 ALA A N 1
ATOM 657 C CA . ALA A 1 84 ? 4.112 -3.043 20.869 1.00 63.84 84 ALA A CA 1
ATOM 658 C C . ALA A 1 84 ? 4.299 -2.278 19.550 1.00 63.84 84 ALA A C 1
ATOM 660 O O . ALA A 1 84 ? 3.541 -2.478 18.605 1.00 63.84 84 ALA A O 1
ATOM 661 N N . ARG A 1 85 ? 5.333 -1.425 19.471 1.00 64.38 85 ARG A N 1
ATOM 662 C CA . ARG A 1 85 ? 5.673 -0.652 18.261 1.00 64.38 85 ARG A CA 1
ATOM 663 C C . ARG A 1 85 ? 6.111 -1.527 17.090 1.00 64.38 85 ARG A C 1
ATOM 665 O O . ARG A 1 85 ? 5.866 -1.166 15.948 1.00 64.38 85 ARG A O 1
ATOM 672 N N . LEU A 1 86 ? 6.741 -2.665 17.369 1.00 69.75 86 LEU A N 1
ATOM 673 C CA . LEU A 1 86 ? 7.121 -3.652 16.355 1.00 69.75 86 LEU A CA 1
ATOM 674 C C . LEU A 1 86 ? 5.950 -4.561 15.936 1.00 69.75 86 LEU A C 1
ATOM 676 O O . LEU A 1 86 ? 6.154 -5.470 15.138 1.00 69.75 86 LEU A O 1
ATOM 680 N N . GLY A 1 87 ? 4.745 -4.366 16.491 1.00 63.56 87 GLY A N 1
ATOM 681 C CA . GLY A 1 87 ? 3.592 -5.236 16.237 1.00 63.56 87 GLY A CA 1
ATOM 682 C C . GLY A 1 87 ? 3.767 -6.665 16.770 1.00 63.56 87 GLY A C 1
ATOM 683 O O . GLY A 1 87 ? 3.010 -7.558 16.402 1.00 63.56 87 GLY A O 1
ATOM 684 N N . LEU A 1 88 ? 4.767 -6.899 17.629 1.00 56.28 88 LEU A N 1
ATOM 685 C CA . LEU A 1 88 ? 5.093 -8.216 18.190 1.00 56.28 88 LEU A CA 1
ATOM 686 C C . LEU A 1 88 ? 4.214 -8.567 19.392 1.00 56.28 88 LEU A C 1
ATOM 688 O O . LEU A 1 88 ? 4.053 -9.741 19.726 1.00 56.28 88 LEU A O 1
ATOM 692 N N . LEU A 1 89 ? 3.621 -7.561 20.041 1.00 52.91 89 LEU A N 1
ATOM 693 C CA . LEU A 1 89 ? 2.570 -7.792 21.023 1.00 52.91 89 LEU A CA 1
ATOM 694 C C . LEU A 1 89 ? 1.270 -8.073 20.280 1.00 52.91 89 LEU A C 1
ATOM 696 O O . LEU A 1 89 ? 0.555 -7.171 19.854 1.00 52.91 89 LEU A O 1
ATOM 700 N N . ARG A 1 90 ? 0.994 -9.365 20.116 1.00 45.47 90 ARG A N 1
ATOM 701 C CA . ARG A 1 90 ? -0.286 -9.886 19.651 1.00 45.47 90 ARG A CA 1
ATOM 702 C C . ARG A 1 90 ? -1.390 -9.269 20.513 1.00 45.47 90 ARG A C 1
ATOM 704 O O . ARG A 1 90 ? -1.471 -9.577 21.702 1.00 45.47 90 ARG A O 1
ATOM 711 N N . ALA A 1 91 ? -2.220 -8.407 19.925 1.00 43.12 91 ALA A N 1
ATOM 712 C CA . ALA A 1 91 ? -3.442 -7.957 20.579 1.00 43.12 91 ALA A CA 1
ATOM 713 C C . ALA A 1 91 ? -4.224 -9.202 21.041 1.00 43.12 91 ALA A C 1
ATOM 715 O O . ALA A 1 91 ? -4.255 -10.201 20.304 1.00 43.12 91 ALA A O 1
ATOM 716 N N . PRO A 1 92 ? -4.808 -9.199 22.253 1.00 41.31 92 PRO A N 1
ATOM 717 C CA . PRO A 1 92 ? -5.641 -10.307 22.684 1.00 41.31 92 PRO A CA 1
ATOM 718 C C . PRO A 1 92 ? -6.723 -10.501 21.623 1.00 41.31 92 PRO A C 1
ATOM 720 O O . PRO A 1 92 ? -7.386 -9.548 21.215 1.00 41.31 92 PRO A O 1
ATOM 723 N N . ARG A 1 93 ? -6.835 -11.735 21.116 1.00 39.69 93 ARG A N 1
ATOM 724 C CA . ARG A 1 93 ? -7.927 -12.142 20.231 1.00 39.69 93 ARG A CA 1
ATOM 725 C C . ARG A 1 93 ? -9.230 -11.635 20.852 1.00 39.69 93 ARG A C 1
ATOM 727 O O . ARG A 1 93 ? -9.612 -12.130 21.907 1.00 39.69 93 ARG A O 1
ATOM 734 N N . LEU A 1 94 ? -9.919 -10.712 20.185 1.00 38.25 94 LEU A N 1
ATOM 735 C CA . LEU A 1 94 ? -11.348 -10.495 20.394 1.00 38.25 94 LEU A CA 1
ATOM 736 C C . LEU A 1 94 ? -12.076 -11.729 19.844 1.00 38.25 94 LEU A C 1
ATOM 738 O O . LEU A 1 94 ? -12.622 -11.726 18.749 1.00 38.25 94 LEU A O 1
ATOM 742 N N . ARG A 1 95 ? -11.987 -12.837 20.573 1.00 41.75 95 ARG A N 1
ATOM 743 C CA . ARG A 1 95 ? -12.880 -13.980 20.452 1.00 41.75 95 ARG A CA 1
ATOM 744 C C . ARG A 1 95 ? -13.522 -14.067 21.819 1.00 41.75 95 ARG A C 1
ATOM 746 O O . ARG A 1 95 ? -12.789 -14.379 22.740 1.00 41.75 95 ARG A O 1
ATOM 753 N N . GLU A 1 96 ? -14.790 -13.667 21.901 1.00 42.78 96 GLU A N 1
ATOM 754 C CA . GLU A 1 96 ? -15.848 -14.050 22.860 1.00 42.78 96 GLU A CA 1
ATOM 755 C C . GLU A 1 96 ? -16.892 -12.916 22.909 1.00 42.78 96 GLU A C 1
ATOM 757 O O . GLU A 1 96 ? -16.833 -12.054 23.776 1.00 42.78 96 GLU A O 1
ATOM 762 N N . ALA A 1 97 ? -17.801 -12.865 21.928 1.00 42.56 97 ALA A N 1
ATOM 763 C CA . ALA A 1 97 ? -19.126 -12.233 22.047 1.00 42.56 97 ALA A CA 1
ATOM 764 C C . ALA A 1 97 ? -19.919 -12.453 20.748 1.00 42.56 97 ALA A C 1
ATOM 766 O O . ALA A 1 97 ? -19.992 -11.553 19.916 1.00 42.56 97 ALA A O 1
ATOM 767 N N . ASN A 1 98 ? -20.410 -13.678 20.538 1.00 44.09 98 ASN A N 1
ATOM 768 C CA . ASN A 1 98 ? -21.642 -14.015 19.800 1.00 44.09 98 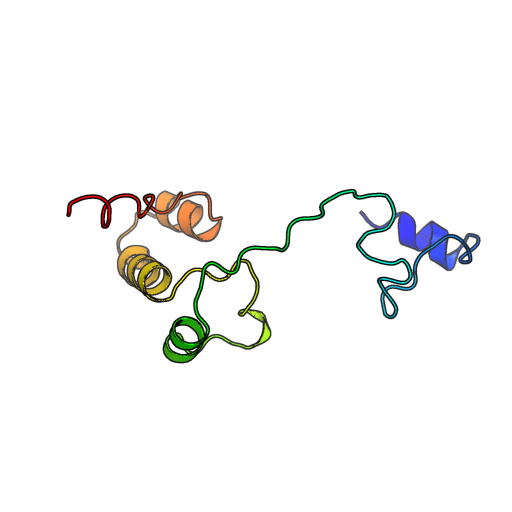ASN A CA 1
ATOM 769 C C . ASN A 1 98 ? -21.593 -15.478 19.354 1.00 44.09 98 ASN A C 1
ATOM 771 O O . ASN A 1 98 ? -21.308 -15.729 18.196 1.00 44.09 98 ASN A O 1
ATOM 775 N N . GLU A 1 99 ? -21.862 -16.414 20.264 1.00 39.56 99 GLU A N 1
ATOM 776 C CA . GLU A 1 99 ? -22.677 -17.610 19.986 1.00 39.56 99 GLU A CA 1
ATOM 777 C C . GLU A 1 99 ? -23.291 -18.030 21.324 1.00 39.56 99 GLU A C 1
ATOM 779 O O . GLU A 1 99 ? -22.628 -18.597 22.190 1.00 39.56 99 GLU A O 1
ATOM 784 N N . GLY A 1 100 ? -24.536 -17.617 21.540 1.00 40.72 100 GLY A N 1
ATOM 785 C CA . GLY A 1 100 ? -25.234 -17.788 22.805 1.00 40.72 100 GLY A CA 1
ATOM 786 C C . GLY A 1 100 ? -26.611 -17.141 22.802 1.00 40.72 100 GLY A C 1
ATOM 787 O O . GLY A 1 100 ? -26.904 -16.430 23.754 1.00 40.72 100 GLY A O 1
ATOM 788 N N . VAL A 1 101 ? -27.393 -17.354 21.734 1.00 36.88 101 VAL A N 1
ATOM 789 C CA . VAL A 1 101 ? -28.867 -17.480 21.712 1.00 36.88 101 VAL A CA 1
ATOM 790 C C . VAL A 1 101 ? -29.233 -18.313 20.489 1.00 36.88 101 VAL A C 1
ATOM 792 O O . VAL A 1 101 ? -28.697 -17.991 19.405 1.00 36.88 101 VAL A O 1
#

Foldseek 3Di:
DCVVVCCCPVHDVPPPDDPVDPDPDDPCVVPDPDDDQDQQEDPVQCVVVVDDPVQSDSPDHGNVQVVVLVVCLVVDDPVVNVCVVVVNPDDPPPPDDDDDD